Protein AF-A0AAW8KLR0-F1 (afdb_monomer_lite)

Secondary structure (DSSP, 8-state):
-PPP--TT-EEEEETTEEEEGGGGSPPSS-HHHHHHHHHHHHHHHHHS-HHHHHHHIIIIIS---HHHHHHHHT--HHHHHHHT-

pLDDT: mean 87.96, std 10.72, range [52.81, 97.62]

Sequence (85 aa):
AVQIESLQKTIFQSDGSGISLEDKLPQEKNQQEEVLDRLLLQQMLGMLEPKERELIYLRFFMEKTQTCVAKKMGMSQVQVSRLEK

Radius of gyration: 24.36 Å; chains: 1; bounding box: 44×44×60 Å

Foldseek 3Di:
DDDDDDQQCFPDDDDPDTDGNVNPPDDPDDPVVVVVVVVVVVVVLVPDDPLLVVLCCCCPVVVDDLCRSCVVSVHDSVVSVVSVD

Structure (mmCIF, N/CA/C/O backbone):
data_AF-A0AAW8KLR0-F1
#
_entry.id   AF-A0AAW8KLR0-F1
#
loop_
_atom_site.group_PDB
_atom_site.id
_atom_site.type_symbol
_atom_site.label_atom_id
_atom_site.label_alt_id
_atom_site.label_comp_id
_atom_site.label_asym_id
_atom_site.label_entity_id
_atom_site.label_seq_id
_atom_site.pdbx_PDB_ins_code
_atom_site.Cartn_x
_atom_site.Cartn_y
_atom_site.Cartn_z
_atom_site.occupancy
_atom_site.B_iso_or_equiv
_atom_site.auth_seq_id
_atom_site.auth_comp_id
_atom_site.auth_asym_id
_atom_site.auth_atom_id
_atom_site.pdbx_PDB_model_num
ATOM 1 N N . ALA A 1 1 ? 29.601 29.345 -23.282 1.00 52.81 1 ALA A N 1
ATOM 2 C CA . ALA A 1 1 ? 28.273 29.478 -23.915 1.00 52.81 1 ALA A CA 1
ATOM 3 C C . ALA A 1 1 ? 27.712 28.078 -24.118 1.00 52.81 1 ALA A C 1
ATOM 5 O O . ALA A 1 1 ? 28.476 27.214 -24.527 1.00 52.81 1 ALA A O 1
ATOM 6 N N . VAL A 1 2 ? 26.446 27.830 -23.780 1.00 56.81 2 VAL A N 1
ATOM 7 C CA . VAL A 1 2 ? 25.794 26.536 -24.048 1.00 56.81 2 VAL A CA 1
ATOM 8 C C . VAL A 1 2 ? 25.415 26.513 -25.530 1.00 56.81 2 VAL A C 1
ATOM 10 O O . VAL A 1 2 ? 24.733 27.425 -25.991 1.00 56.81 2 VAL A O 1
ATOM 13 N N . GLN A 1 3 ? 25.905 25.531 -26.286 1.00 72.62 3 GLN A N 1
ATOM 14 C CA . GLN A 1 3 ? 25.494 25.325 -27.676 1.00 72.62 3 GLN A CA 1
ATOM 15 C C . GLN A 1 3 ? 24.128 24.637 -27.695 1.00 72.62 3 GLN A C 1
ATOM 17 O O . GLN A 1 3 ? 23.949 23.592 -27.075 1.00 72.62 3 GLN A O 1
ATOM 22 N N . ILE A 1 4 ? 23.166 25.247 -28.386 1.00 79.44 4 ILE A N 1
ATOM 23 C CA . ILE A 1 4 ? 21.854 24.652 -28.644 1.00 79.44 4 ILE A CA 1
ATOM 24 C C . ILE A 1 4 ? 22.005 23.775 -29.886 1.00 79.44 4 ILE A C 1
ATOM 26 O O . ILE A 1 4 ? 22.318 24.282 -30.964 1.00 79.44 4 ILE A O 1
ATOM 30 N N . GLU A 1 5 ? 21.799 22.470 -29.736 1.00 80.94 5 GLU A N 1
ATOM 31 C CA . GLU A 1 5 ? 21.790 21.520 -30.850 1.00 80.94 5 GLU A CA 1
ATOM 32 C C . GLU A 1 5 ? 20.359 21.055 -31.157 1.00 80.94 5 GLU A C 1
ATOM 34 O O . GLU A 1 5 ? 19.521 20.949 -30.262 1.00 80.94 5 GLU A O 1
ATOM 39 N N . SER A 1 6 ? 20.070 20.788 -32.434 1.00 86.25 6 SER A N 1
ATOM 40 C CA . SER A 1 6 ? 18.789 20.207 -32.859 1.00 86.25 6 SER A CA 1
ATOM 41 C C . SER A 1 6 ? 18.729 18.727 -32.482 1.00 86.25 6 SER A C 1
ATOM 43 O O . SER A 1 6 ? 19.660 17.979 -32.765 1.00 86.25 6 SER A O 1
ATOM 45 N N . LEU A 1 7 ? 17.609 18.294 -31.903 1.00 83.94 7 LEU A N 1
ATOM 46 C CA . LEU A 1 7 ? 17.366 16.897 -31.530 1.00 83.94 7 LEU A CA 1
ATOM 47 C C . LEU A 1 7 ? 17.340 15.936 -32.737 1.00 83.94 7 LEU A C 1
ATOM 49 O O . LEU A 1 7 ? 17.747 14.783 -32.612 1.00 83.94 7 LEU A O 1
ATOM 53 N N . GLN A 1 8 ? 16.985 16.435 -33.925 1.00 86.44 8 GLN A N 1
ATOM 54 C CA . GLN A 1 8 ? 16.944 15.664 -35.176 1.00 86.44 8 GLN A CA 1
ATOM 55 C C . GLN A 1 8 ? 18.334 15.481 -35.809 1.00 86.44 8 GLN A C 1
ATOM 57 O O . GLN A 1 8 ? 18.469 14.887 -36.879 1.00 86.44 8 GLN A O 1
ATOM 62 N N . LYS A 1 9 ? 19.388 16.035 -35.197 1.00 85.88 9 LYS A N 1
ATOM 63 C CA . LYS A 1 9 ? 20.755 15.912 -35.703 1.00 85.88 9 LYS A CA 1
ATOM 64 C C . LYS A 1 9 ? 21.197 14.453 -35.626 1.00 85.88 9 LYS A C 1
ATOM 66 O O . LYS A 1 9 ? 21.311 13.886 -34.540 1.00 85.88 9 LYS A O 1
ATOM 71 N N . THR A 1 10 ? 21.502 13.873 -36.781 1.00 84.38 10 THR A N 1
ATOM 72 C CA . THR A 1 10 ? 22.091 12.537 -36.888 1.00 84.38 10 THR A CA 1
ATOM 73 C C . THR A 1 10 ? 23.505 12.538 -36.310 1.00 84.38 10 THR A C 1
ATOM 75 O O . THR A 1 10 ? 24.350 13.340 -36.704 1.00 84.38 10 THR A O 1
ATOM 78 N N . ILE A 1 11 ? 23.766 11.637 -35.368 1.00 84.75 11 ILE A N 1
ATOM 79 C CA . ILE A 1 11 ? 25.054 11.489 -34.668 1.00 84.75 11 ILE A CA 1
ATOM 80 C C . ILE A 1 11 ? 25.774 10.185 -35.004 1.00 84.75 11 ILE A C 1
ATOM 82 O O . ILE A 1 11 ? 26.942 10.021 -34.658 1.00 84.75 11 ILE A O 1
ATOM 86 N N . PHE A 1 12 ? 25.092 9.254 -35.665 1.00 78.31 12 PHE A N 1
ATOM 87 C CA . PHE A 1 12 ? 25.671 8.007 -36.144 1.00 78.31 12 PHE A CA 1
ATOM 88 C C . PHE A 1 12 ? 24.939 7.561 -37.409 1.00 78.31 12 PHE A C 1
ATOM 90 O O . PHE A 1 12 ? 23.716 7.668 -37.477 1.00 78.31 12 PHE A O 1
ATOM 97 N N . GLN A 1 13 ? 25.670 7.070 -38.407 1.00 76.75 13 GLN A N 1
ATOM 98 C CA . GLN A 1 13 ? 25.104 6.652 -39.687 1.00 76.75 13 GLN A CA 1
ATOM 99 C C . GLN A 1 13 ? 25.770 5.338 -40.114 1.00 76.75 13 GLN A C 1
ATOM 101 O O . GLN A 1 13 ? 26.968 5.307 -40.380 1.00 76.75 13 GLN A O 1
ATOM 106 N N . SER A 1 14 ? 24.997 4.253 -40.137 1.00 72.88 14 SER A N 1
ATOM 107 C CA . SER A 1 14 ? 25.374 2.971 -40.745 1.00 72.88 14 SER A CA 1
ATOM 108 C C . SER A 1 14 ? 24.346 2.596 -41.811 1.00 72.88 14 SER A C 1
ATOM 110 O O . SER A 1 14 ? 23.197 3.026 -41.708 1.00 72.88 14 SER A O 1
ATOM 112 N N . ASP A 1 15 ? 24.763 1.814 -42.810 1.00 61.47 15 ASP A N 1
ATOM 113 C CA . ASP A 1 15 ? 24.061 1.452 -44.058 1.00 61.47 15 ASP A CA 1
ATOM 114 C C . ASP A 1 15 ? 22.587 1.002 -43.898 1.00 61.47 15 ASP A C 1
ATOM 116 O O . ASP A 1 15 ? 22.255 -0.175 -44.026 1.00 61.47 15 ASP A O 1
ATOM 120 N N . GLY A 1 16 ? 21.681 1.951 -43.636 1.00 62.56 16 GLY A N 1
ATOM 121 C CA . GLY A 1 16 ? 20.228 1.747 -43.616 1.00 62.56 16 GLY A CA 1
ATOM 122 C C . GLY A 1 16 ? 19.438 2.588 -42.606 1.00 62.56 16 GLY A C 1
ATOM 123 O O . GLY A 1 16 ? 18.259 2.837 -42.840 1.00 62.56 16 GLY A O 1
ATOM 124 N N . SER A 1 17 ? 20.050 3.080 -41.522 1.00 68.88 17 SER A N 1
ATOM 125 C CA . SER A 1 17 ? 19.359 3.930 -40.534 1.00 68.88 17 SER A CA 1
ATOM 126 C C . SER A 1 17 ? 20.329 4.844 -39.783 1.00 68.88 17 SER A C 1
ATOM 128 O O . SER A 1 17 ? 21.288 4.371 -39.171 1.00 68.88 17 SER A O 1
ATOM 130 N N . GLY A 1 18 ? 20.080 6.156 -39.821 1.00 78.69 18 GLY A N 1
ATOM 131 C CA . GLY A 1 18 ? 20.798 7.135 -39.002 1.00 78.69 18 GLY A CA 1
ATOM 132 C C . GLY A 1 18 ? 20.193 7.227 -37.601 1.00 78.69 18 GLY A C 1
ATOM 133 O O . GLY A 1 18 ? 18.975 7.232 -37.473 1.00 78.69 18 GLY A O 1
ATOM 134 N N . ILE A 1 19 ? 21.037 7.303 -36.572 1.00 80.69 19 ILE A N 1
ATOM 135 C CA . ILE A 1 19 ? 20.624 7.541 -35.181 1.00 80.69 19 ILE A CA 1
ATOM 136 C C . ILE A 1 19 ? 20.711 9.046 -34.922 1.00 80.69 19 ILE A C 1
ATOM 138 O O . ILE A 1 19 ? 21.779 9.644 -35.111 1.00 80.69 19 ILE A O 1
ATOM 142 N N . SER A 1 20 ? 19.612 9.654 -34.490 1.00 85.81 20 SER A N 1
ATOM 143 C CA . SER A 1 20 ? 19.507 11.072 -34.135 1.00 85.81 20 SER A CA 1
ATOM 144 C C . SER A 1 20 ? 19.790 11.310 -32.649 1.00 85.81 20 SER A C 1
ATOM 146 O O . SER A 1 20 ? 19.798 10.382 -31.841 1.00 85.81 20 SER A O 1
ATOM 148 N N . LEU A 1 21 ? 20.055 12.562 -32.259 1.00 82.25 21 LEU A N 1
ATOM 149 C CA . LEU A 1 21 ? 20.247 12.928 -30.847 1.00 82.25 21 LEU A CA 1
ATOM 150 C C . LEU A 1 21 ? 19.024 12.582 -29.985 1.00 82.25 21 LEU A C 1
ATOM 152 O O . LEU A 1 21 ? 19.194 12.165 -28.841 1.00 82.25 21 LEU A O 1
ATOM 156 N N . GLU A 1 22 ? 17.814 12.716 -30.534 1.00 82.69 22 GLU A N 1
ATOM 157 C CA . GLU A 1 22 ? 16.563 12.327 -29.872 1.00 82.69 22 GLU A CA 1
ATOM 158 C C . GLU A 1 22 ? 16.499 10.846 -29.491 1.00 82.69 22 GLU A C 1
ATOM 160 O O . GLU A 1 22 ? 15.992 10.530 -28.418 1.00 82.69 22 GLU A O 1
ATOM 165 N N . ASP A 1 23 ? 17.097 9.951 -30.281 1.00 80.12 23 ASP A N 1
ATOM 166 C CA . ASP A 1 23 ? 17.103 8.507 -30.001 1.00 80.12 23 ASP A CA 1
ATOM 167 C C . ASP A 1 23 ? 17.966 8.142 -28.782 1.00 80.12 23 ASP A C 1
ATOM 169 O O . ASP A 1 23 ? 17.851 7.051 -28.224 1.00 80.12 23 ASP A O 1
ATOM 173 N N . LYS A 1 24 ? 18.862 9.046 -28.366 1.00 75.56 24 LYS A N 1
ATOM 174 C CA . LYS A 1 24 ? 19.704 8.886 -27.173 1.00 75.56 24 LYS A CA 1
ATOM 175 C C . LYS A 1 24 ? 19.134 9.554 -25.932 1.00 75.56 24 LYS A C 1
ATOM 177 O O . LYS A 1 24 ? 19.748 9.436 -24.870 1.00 75.56 24 LYS A O 1
ATOM 182 N N . LEU A 1 25 ? 18.013 10.268 -26.046 1.00 77.25 25 LEU A N 1
ATOM 183 C CA . LEU A 1 25 ? 17.373 10.851 -24.878 1.00 77.25 25 LEU A CA 1
ATOM 184 C C . LEU A 1 25 ? 16.877 9.711 -23.979 1.00 77.25 25 LEU A C 1
ATOM 186 O O . LEU A 1 25 ? 16.057 8.901 -24.418 1.00 77.25 25 LEU A O 1
ATOM 190 N N . PRO A 1 26 ? 17.358 9.615 -22.728 1.00 68.88 26 PRO A N 1
ATOM 191 C CA . PRO A 1 26 ? 16.804 8.654 -21.794 1.00 68.88 26 PRO A CA 1
ATOM 192 C C . PRO A 1 26 ? 15.326 8.991 -21.583 1.00 68.88 26 PRO A C 1
ATOM 194 O O . PRO A 1 26 ? 14.981 10.125 -21.249 1.00 68.88 26 PRO A O 1
ATOM 197 N N . GLN A 1 27 ? 14.442 8.013 -21.783 1.00 69.81 27 GLN A N 1
ATOM 198 C CA . GLN A 1 27 ? 13.064 8.158 -21.332 1.00 69.81 27 GLN A CA 1
ATOM 199 C C . GLN A 1 27 ? 13.077 8.248 -19.803 1.00 69.81 27 GLN A C 1
ATOM 201 O O . GLN A 1 27 ? 13.567 7.343 -19.133 1.00 69.81 27 GLN A O 1
ATOM 206 N N . GLU A 1 28 ? 12.533 9.332 -19.247 1.00 68.75 28 GLU A N 1
ATOM 207 C CA . GLU A 1 28 ? 12.475 9.533 -17.790 1.00 68.75 28 GLU A CA 1
ATOM 208 C C . GLU A 1 28 ? 11.622 8.474 -17.074 1.00 68.75 28 GLU A C 1
ATOM 210 O O . GLU A 1 28 ? 11.790 8.245 -15.878 1.00 68.75 28 GLU A O 1
ATOM 215 N N . LYS A 1 29 ? 10.709 7.820 -17.803 1.00 66.75 29 LYS A N 1
ATOM 216 C CA . LYS A 1 29 ? 9.879 6.722 -17.310 1.00 66.75 29 LYS A CA 1
ATOM 217 C C . LYS A 1 29 ? 9.913 5.562 -18.286 1.00 66.75 29 LYS A C 1
ATOM 219 O O . LYS A 1 29 ? 9.573 5.722 -19.458 1.00 66.75 29 LYS A O 1
ATOM 224 N N . ASN A 1 30 ? 10.283 4.392 -17.785 1.00 82.00 30 ASN A N 1
ATOM 225 C CA . ASN A 1 30 ? 10.268 3.162 -18.552 1.00 82.00 30 ASN A CA 1
ATOM 226 C C . ASN A 1 30 ? 8.821 2.662 -18.695 1.00 82.00 30 ASN A C 1
ATOM 228 O O . ASN A 1 30 ? 8.300 1.950 -17.842 1.00 82.00 30 ASN A O 1
ATOM 232 N N . GLN A 1 31 ? 8.153 3.055 -19.781 1.00 83.62 31 GLN A N 1
ATOM 233 C CA . GLN A 1 31 ? 6.754 2.687 -20.037 1.00 83.62 31 GLN A CA 1
ATOM 234 C C . GLN A 1 31 ? 6.539 1.166 -20.078 1.00 83.62 31 GLN A C 1
ATOM 236 O O . GLN A 1 31 ? 5.463 0.682 -19.733 1.00 83.62 31 GLN A O 1
ATOM 241 N N . GLN A 1 32 ? 7.555 0.401 -20.491 1.00 84.88 32 GLN A N 1
ATOM 242 C CA . GLN A 1 32 ? 7.484 -1.061 -20.504 1.00 84.88 32 GLN A CA 1
ATOM 243 C C . GLN A 1 32 ? 7.442 -1.628 -19.083 1.00 84.88 32 GLN A C 1
ATOM 245 O O . GLN A 1 32 ? 6.683 -2.557 -18.821 1.00 84.88 32 GLN A O 1
ATOM 250 N N . GLU A 1 33 ? 8.210 -1.044 -18.166 1.00 89.12 33 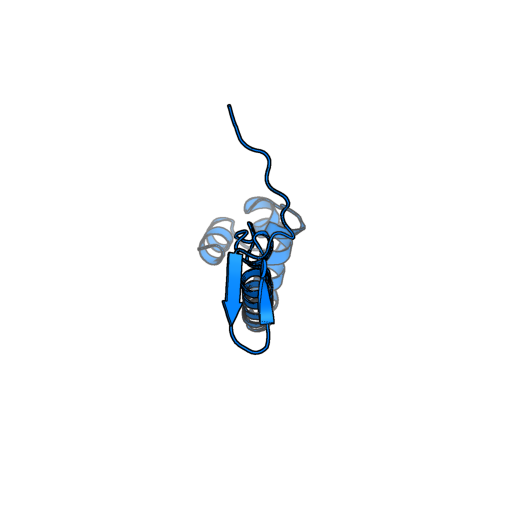GLU A N 1
ATOM 251 C CA . GLU A 1 33 ? 8.233 -1.426 -16.752 1.00 89.12 33 GLU A CA 1
ATOM 252 C C . GLU A 1 33 ? 6.884 -1.146 -16.081 1.00 89.12 33 GLU A C 1
ATOM 254 O O . GLU A 1 33 ? 6.324 -2.045 -15.465 1.00 89.12 33 GLU A O 1
ATOM 259 N N . GLU A 1 34 ? 6.270 0.018 -16.327 1.00 90.88 34 GLU A N 1
ATOM 260 C CA . GLU A 1 34 ? 4.931 0.329 -15.795 1.00 90.88 34 GLU A CA 1
ATOM 261 C C . GLU A 1 34 ? 3.856 -0.673 -16.266 1.00 90.88 34 GLU A C 1
ATOM 263 O O . GLU A 1 34 ? 2.961 -1.062 -15.508 1.00 90.88 34 GLU A O 1
ATOM 268 N N . VAL A 1 35 ? 3.927 -1.111 -17.529 1.00 93.56 35 VAL A N 1
ATOM 269 C CA . VAL A 1 35 ? 3.000 -2.115 -18.075 1.00 93.56 35 VAL A CA 1
ATOM 270 C C . VAL A 1 35 ? 3.224 -3.480 -17.423 1.00 93.56 35 VAL A C 1
ATOM 272 O O . VAL A 1 35 ? 2.249 -4.155 -17.078 1.00 93.56 35 VAL A O 1
ATOM 275 N N . LEU A 1 36 ? 4.485 -3.880 -17.241 1.00 94.06 36 LEU A N 1
ATOM 276 C CA . LEU A 1 36 ? 4.842 -5.132 -16.574 1.00 94.06 36 LEU A CA 1
ATOM 277 C C . LEU A 1 36 ? 4.389 -5.133 -15.109 1.00 94.06 36 LEU A C 1
ATOM 279 O O . LEU A 1 36 ? 3.743 -6.092 -14.681 1.00 94.06 36 LEU A O 1
ATOM 283 N N . ASP A 1 37 ? 4.629 -4.044 -14.380 1.00 94.81 37 ASP A N 1
ATOM 284 C CA . ASP A 1 37 ? 4.194 -3.868 -12.992 1.00 94.81 37 ASP A CA 1
ATOM 285 C C . ASP A 1 37 ? 2.678 -3.994 -12.863 1.00 94.81 37 ASP A C 1
ATOM 287 O O . ASP A 1 37 ? 2.166 -4.710 -11.998 1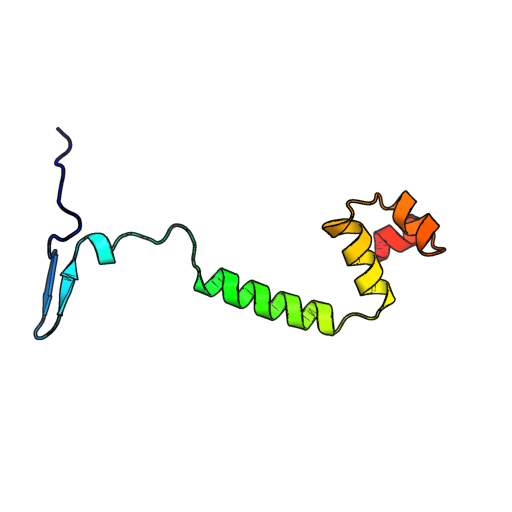.00 94.81 37 ASP A O 1
ATOM 291 N N . ARG A 1 38 ? 1.931 -3.346 -13.764 1.00 95.31 38 ARG A N 1
ATOM 292 C CA . ARG A 1 38 ? 0.468 -3.414 -13.762 1.00 95.31 38 ARG A CA 1
ATOM 293 C C . ARG A 1 38 ? -0.042 -4.830 -14.029 1.00 95.31 38 ARG A C 1
ATOM 295 O O . ARG A 1 38 ? -1.001 -5.254 -13.379 1.00 95.31 38 ARG A O 1
ATOM 302 N N . LEU A 1 39 ? 0.575 -5.553 -14.965 1.00 96.12 39 LEU A N 1
ATOM 303 C CA . LEU A 1 39 ? 0.209 -6.936 -15.273 1.00 96.12 39 LEU A CA 1
ATOM 304 C C . LEU A 1 39 ? 0.449 -7.846 -14.064 1.00 96.12 39 LEU A C 1
ATOM 306 O O . LEU A 1 39 ? -0.444 -8.605 -13.679 1.00 96.12 39 LEU A O 1
ATOM 310 N N . LEU A 1 40 ? 1.625 -7.733 -13.443 1.00 95.88 40 LEU A N 1
ATOM 311 C CA . LEU A 1 40 ? 1.985 -8.516 -12.266 1.00 95.88 40 LEU A CA 1
ATOM 312 C C . LEU A 1 40 ? 1.042 -8.214 -11.096 1.00 95.88 40 LEU A C 1
ATOM 314 O O . LEU A 1 40 ? 0.496 -9.136 -10.489 1.00 95.88 40 LEU A O 1
ATOM 318 N N . LEU A 1 41 ? 0.767 -6.934 -10.831 1.00 94.94 41 LEU A N 1
ATOM 319 C CA . LEU A 1 41 ? -0.151 -6.518 -9.775 1.00 94.94 41 LEU A CA 1
ATOM 320 C C . LEU A 1 41 ? -1.561 -7.081 -9.999 1.00 94.94 41 LEU A C 1
ATOM 322 O O . LEU A 1 41 ? -2.181 -7.573 -9.058 1.00 94.94 41 LEU A O 1
ATOM 326 N N . GLN A 1 42 ? -2.071 -7.064 -11.237 1.00 94.44 42 GLN A N 1
ATOM 327 C CA . GLN A 1 42 ? -3.371 -7.667 -11.549 1.00 94.44 42 GLN A CA 1
ATOM 328 C C . GLN A 1 42 ? -3.395 -9.176 -11.294 1.00 94.44 42 GLN A C 1
ATOM 330 O O . GLN A 1 42 ? -4.386 -9.675 -10.759 1.00 94.44 42 GLN A O 1
ATOM 335 N N . GLN A 1 43 ? -2.329 -9.900 -11.646 1.00 95.75 43 GLN A N 1
ATOM 336 C CA . GLN A 1 43 ? -2.232 -11.334 -11.368 1.00 95.75 43 GLN A CA 1
ATOM 337 C C . GLN A 1 43 ? -2.228 -11.608 -9.862 1.00 95.75 43 GLN A C 1
ATOM 339 O O . GLN A 1 43 ? -3.027 -12.416 -9.390 1.00 95.75 43 GLN A O 1
ATOM 344 N N . MET A 1 44 ? -1.406 -10.884 -9.097 1.00 94.50 44 MET A N 1
ATOM 345 C CA . MET A 1 44 ? -1.325 -11.035 -7.641 1.00 94.50 44 MET A CA 1
ATOM 346 C C . MET A 1 44 ? -2.663 -10.723 -6.964 1.00 94.50 44 MET A C 1
ATOM 348 O O . MET A 1 44 ? -3.148 -11.517 -6.162 1.00 94.50 44 MET A O 1
ATOM 352 N N . LEU A 1 45 ? -3.320 -9.619 -7.339 1.00 93.75 45 LEU A N 1
ATOM 353 C CA . LEU A 1 45 ? -4.648 -9.270 -6.822 1.00 93.75 45 LEU A CA 1
ATOM 354 C C . LEU A 1 45 ? -5.716 -10.309 -7.195 1.00 93.75 45 LEU A C 1
ATOM 356 O O . LEU A 1 45 ? -6.668 -10.511 -6.440 1.00 93.75 45 LEU A O 1
ATOM 360 N N . GLY A 1 46 ? -5.567 -10.963 -8.349 1.00 94.00 46 GLY A N 1
ATOM 361 C CA . GLY A 1 46 ? -6.444 -12.037 -8.806 1.00 94.00 46 GLY A CA 1
ATOM 362 C C . GLY A 1 46 ? -6.342 -13.311 -7.965 1.00 94.00 46 GLY A C 1
ATOM 363 O O . GLY A 1 46 ? -7.353 -13.995 -7.808 1.00 94.00 46 GLY A O 1
ATOM 364 N N . MET A 1 47 ? -5.165 -13.589 -7.397 1.00 95.06 47 MET A N 1
ATOM 365 C CA . MET A 1 47 ? -4.900 -14.755 -6.543 1.00 95.06 47 MET A CA 1
ATOM 366 C C . MET A 1 47 ? -5.358 -14.576 -5.091 1.00 95.06 47 MET A C 1
ATOM 368 O O . MET A 1 47 ? -5.473 -15.564 -4.374 1.00 95.06 47 MET A O 1
ATOM 372 N N . LEU A 1 48 ? -5.613 -13.340 -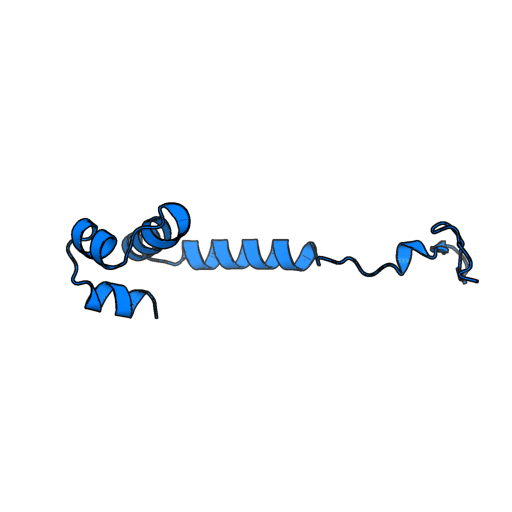4.657 1.00 95.12 48 LEU A N 1
ATOM 373 C CA . LEU A 1 48 ? -6.078 -13.052 -3.301 1.00 95.12 48 LEU A CA 1
ATOM 374 C C . LEU A 1 48 ? -7.518 -13.505 -3.081 1.00 95.12 48 LEU A C 1
ATOM 376 O O . LEU A 1 48 ? -8.385 -13.316 -3.947 1.00 95.12 48 LEU A O 1
ATOM 380 N N . GLU A 1 49 ? -7.785 -13.980 -1.868 1.00 95.25 49 GLU A N 1
ATOM 381 C CA . GLU A 1 49 ? -9.131 -14.316 -1.425 1.00 95.25 49 GLU A CA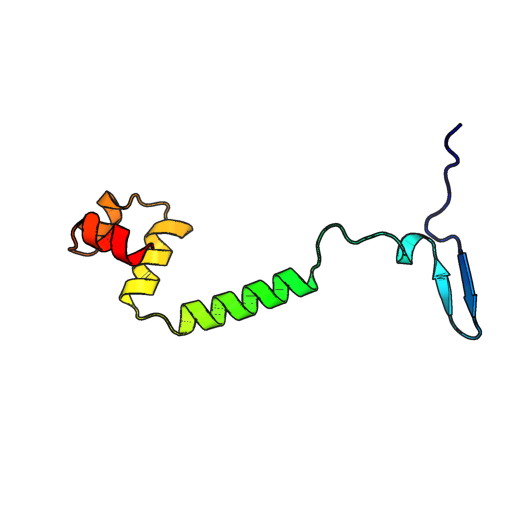 1
ATOM 382 C C . GLU A 1 49 ? -10.025 -13.059 -1.383 1.00 95.25 49 GLU A C 1
ATOM 384 O O . GLU A 1 49 ? -9.537 -11.939 -1.171 1.00 95.25 49 GLU A O 1
ATOM 389 N N . PRO A 1 50 ? -11.359 -13.195 -1.523 1.00 94.06 50 PRO A N 1
ATOM 390 C CA . PRO A 1 50 ? -12.269 -12.048 -1.565 1.00 94.06 50 PRO A CA 1
ATOM 391 C C . PRO A 1 50 ? -12.112 -11.077 -0.385 1.00 94.06 50 PRO A C 1
ATOM 393 O O . PRO A 1 50 ? -12.176 -9.862 -0.574 1.00 94.06 50 PRO A O 1
ATOM 396 N N . LYS A 1 51 ? -11.846 -11.595 0.822 1.00 92.25 51 LYS A N 1
ATOM 397 C CA . LYS A 1 51 ? -11.641 -10.776 2.030 1.00 92.25 51 LYS A CA 1
ATOM 398 C C . LYS A 1 51 ? -10.350 -9.958 1.995 1.00 92.25 51 LYS A C 1
ATOM 400 O O . LYS A 1 51 ? -10.338 -8.824 2.465 1.00 92.25 51 LYS A O 1
ATOM 405 N N . GLU A 1 52 ? -9.272 -10.512 1.454 1.00 94.12 52 GLU A N 1
ATOM 406 C CA . GLU A 1 52 ? -7.989 -9.811 1.322 1.00 94.12 52 GLU A CA 1
ATOM 407 C C . GLU A 1 52 ? -8.091 -8.717 0.257 1.00 94.12 52 GLU A C 1
ATOM 409 O O . GLU A 1 52 ? -7.613 -7.598 0.441 1.00 94.12 52 GLU A O 1
ATOM 414 N N . ARG A 1 53 ? -8.817 -8.996 -0.830 1.00 95.00 53 ARG A N 1
ATOM 415 C CA . ARG A 1 53 ? -9.111 -8.004 -1.867 1.00 95.00 53 ARG A CA 1
ATOM 416 C C . ARG A 1 53 ? -9.968 -6.855 -1.338 1.00 95.00 53 ARG A C 1
ATOM 418 O O . ARG A 1 53 ? -9.699 -5.697 -1.654 1.00 95.00 53 ARG A O 1
ATOM 425 N N . GLU A 1 54 ? -10.964 -7.158 -0.505 1.00 95.19 54 GLU A N 1
ATOM 426 C CA . GLU A 1 54 ? -11.766 -6.145 0.186 1.00 95.19 54 GLU A CA 1
ATOM 427 C C . GLU A 1 54 ? -10.908 -5.292 1.134 1.00 95.19 54 GLU A C 1
ATOM 429 O O . GLU A 1 54 ? -11.040 -4.066 1.135 1.00 95.19 54 GLU A O 1
ATOM 434 N N . LEU A 1 55 ? -9.980 -5.908 1.880 1.00 95.88 55 LEU A N 1
ATOM 435 C CA . LEU A 1 55 ? -9.020 -5.193 2.727 1.00 95.88 55 LEU A CA 1
ATOM 436 C C . LEU A 1 55 ? -8.201 -4.183 1.909 1.00 95.88 55 LEU A C 1
ATOM 438 O O . LEU A 1 55 ? -8.172 -2.999 2.254 1.00 95.88 55 LEU A O 1
ATOM 442 N N . ILE A 1 56 ? -7.581 -4.630 0.812 1.00 95.88 56 ILE A N 1
ATOM 443 C CA . ILE A 1 56 ? -6.774 -3.775 -0.072 1.00 95.88 56 ILE A CA 1
ATOM 444 C C . ILE A 1 56 ? -7.625 -2.641 -0.645 1.00 95.88 56 ILE A C 1
ATOM 446 O O . ILE A 1 56 ? -7.211 -1.482 -0.610 1.00 95.88 56 ILE A O 1
ATOM 450 N N . TYR A 1 57 ? -8.837 -2.939 -1.117 1.00 95.62 57 TYR A N 1
ATOM 451 C CA . TYR A 1 57 ? -9.739 -1.919 -1.645 1.00 95.62 57 TYR A CA 1
ATOM 452 C C . TYR A 1 57 ? -10.050 -0.836 -0.603 1.00 95.62 57 TYR A C 1
ATOM 454 O O . TYR A 1 57 ? -9.903 0.361 -0.861 1.00 95.62 57 TYR A O 1
ATOM 462 N N . LEU A 1 58 ? -10.423 -1.242 0.612 1.00 96.62 58 LEU A N 1
ATOM 463 C CA . LEU A 1 58 ? -10.742 -0.301 1.680 1.00 96.62 58 LEU A CA 1
ATOM 464 C C . LEU A 1 58 ? -9.530 0.538 2.109 1.00 96.62 58 LEU A C 1
ATOM 466 O O . LEU A 1 58 ? -9.702 1.708 2.457 1.00 96.62 58 LEU A O 1
ATOM 470 N N . ARG A 1 59 ? -8.324 -0.039 2.097 1.00 96.56 59 ARG A N 1
ATOM 471 C CA . ARG A 1 59 ? -7.101 0.646 2.532 1.00 96.56 59 ARG A CA 1
ATOM 472 C C . ARG A 1 59 ? -6.539 1.598 1.490 1.00 96.56 59 ARG A C 1
ATOM 474 O O . ARG A 1 59 ? -6.214 2.723 1.850 1.00 96.56 59 ARG A O 1
ATOM 481 N N . PHE A 1 60 ? -6.451 1.170 0.236 1.00 94.62 60 PHE A N 1
ATOM 482 C CA . PHE A 1 60 ? -5.738 1.919 -0.800 1.00 94.62 60 PHE A CA 1
ATOM 483 C C . PHE A 1 60 ? -6.656 2.745 -1.701 1.00 94.62 60 PHE A C 1
ATOM 485 O O . PHE A 1 60 ? -6.248 3.812 -2.139 1.00 94.62 60 PHE A O 1
ATOM 492 N N . PHE A 1 61 ? -7.897 2.309 -1.947 1.00 94.69 61 PHE A N 1
ATOM 493 C CA . PHE A 1 61 ? -8.835 3.062 -2.795 1.00 94.69 61 PHE A CA 1
ATOM 494 C C . PHE A 1 61 ? -9.790 3.944 -1.990 1.00 94.69 61 PHE A C 1
ATOM 496 O O . PHE A 1 61 ? -10.183 5.009 -2.452 1.00 94.69 61 PHE A O 1
ATOM 503 N N . MET A 1 62 ? -10.175 3.509 -0.788 1.00 96.88 62 MET A N 1
ATOM 504 C CA . MET A 1 62 ? -11.089 4.258 0.089 1.00 96.88 62 MET A CA 1
ATOM 505 C C . MET A 1 62 ? -10.380 4.964 1.253 1.00 96.88 62 MET A C 1
ATOM 507 O O . MET A 1 62 ? -11.061 5.558 2.097 1.00 96.88 62 MET A O 1
ATOM 511 N N . GLU A 1 63 ? -9.050 4.837 1.335 1.00 97.12 63 GLU A N 1
ATOM 512 C CA . GLU A 1 63 ? -8.176 5.458 2.342 1.00 97.12 63 GLU A CA 1
ATOM 513 C C . GLU A 1 63 ? -8.651 5.263 3.795 1.00 97.12 63 GLU A C 1
ATOM 515 O O . GLU A 1 63 ? -8.474 6.111 4.674 1.00 97.12 63 GLU A O 1
ATOM 520 N N . LYS A 1 64 ? -9.303 4.132 4.094 1.00 97.62 64 LYS A N 1
ATOM 521 C CA . LYS A 1 64 ? -9.806 3.864 5.445 1.00 97.62 64 LYS A CA 1
ATOM 522 C C . LYS A 1 64 ? -8.655 3.533 6.382 1.00 97.62 64 LYS A C 1
ATOM 524 O O . LYS A 1 64 ? -7.731 2.811 6.025 1.00 97.62 64 LYS A O 1
ATOM 529 N N . THR A 1 65 ? -8.723 4.003 7.626 1.00 97.62 65 THR A N 1
ATOM 530 C CA . THR A 1 65 ? -7.757 3.613 8.665 1.00 97.62 65 THR A CA 1
ATOM 531 C C . THR A 1 65 ? -7.935 2.143 9.047 1.00 97.62 65 THR A C 1
ATOM 533 O O . THR A 1 65 ? -9.041 1.607 8.947 1.00 97.62 65 THR A O 1
ATOM 536 N N . GLN A 1 66 ? -6.883 1.497 9.562 1.00 96.19 66 GLN A N 1
ATOM 537 C CA . GLN A 1 66 ? -6.948 0.099 10.018 1.00 96.19 66 GLN A CA 1
ATOM 538 C C . GLN A 1 66 ? -8.101 -0.138 11.003 1.00 96.19 66 GLN A C 1
ATOM 540 O O . GLN A 1 66 ? -8.810 -1.134 10.907 1.00 96.19 66 GLN A O 1
ATOM 545 N N . THR A 1 67 ? -8.350 0.812 11.908 1.00 97.25 67 THR A N 1
ATOM 546 C CA . THR A 1 67 ? -9.461 0.744 12.867 1.00 97.25 67 THR A CA 1
ATOM 547 C C . THR A 1 67 ? -10.831 0.808 12.189 1.00 97.25 67 THR A C 1
ATOM 549 O O . THR A 1 67 ? -11.761 0.129 12.620 1.00 97.25 67 THR A O 1
ATOM 552 N N . CYS A 1 68 ? -10.985 1.606 11.127 1.00 97.38 68 CYS A N 1
ATOM 553 C CA . CYS A 1 68 ? -12.226 1.657 10.353 1.00 97.38 68 CYS A CA 1
ATOM 554 C C . CYS A 1 68 ? -12.456 0.347 9.588 1.00 97.38 68 CYS A C 1
ATOM 556 O O . CYS A 1 68 ? -13.561 -0.195 9.623 1.00 97.38 68 CYS A O 1
ATOM 558 N N . VAL A 1 69 ? -11.405 -0.193 8.967 1.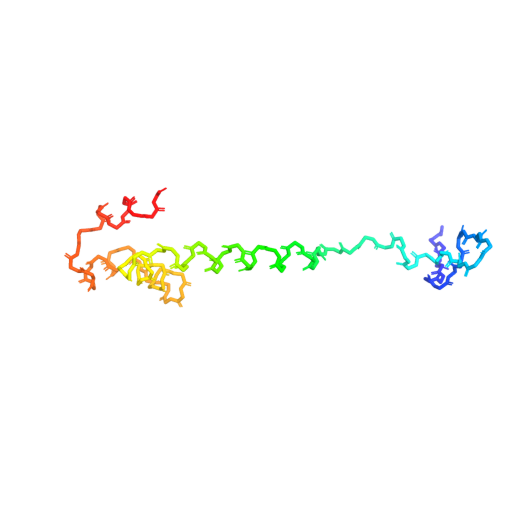00 97.50 69 VAL A N 1
ATOM 559 C CA . VAL A 1 69 ? -11.467 -1.468 8.244 1.00 97.50 69 VAL A CA 1
ATOM 560 C C . VAL A 1 69 ? -11.772 -2.628 9.189 1.00 97.50 69 VAL A C 1
ATOM 562 O O . VAL A 1 69 ? -12.669 -3.412 8.908 1.00 97.50 69 VAL A O 1
ATOM 565 N N . ALA A 1 70 ? -11.125 -2.678 10.355 1.00 96.94 70 ALA A N 1
ATOM 566 C CA . ALA A 1 70 ? -11.379 -3.671 11.396 1.00 96.94 70 ALA A CA 1
ATOM 567 C C . ALA A 1 70 ? -12.862 -3.711 11.800 1.00 96.94 70 ALA A C 1
ATOM 569 O O . ALA A 1 70 ? -13.486 -4.771 11.777 1.00 96.94 70 ALA A O 1
ATOM 570 N N . LYS A 1 71 ? -13.460 -2.540 12.066 1.00 97.06 71 LYS A N 1
ATOM 571 C CA . LYS A 1 71 ? -14.894 -2.429 12.374 1.00 97.06 71 LYS A CA 1
ATOM 572 C C . LYS A 1 71 ? -15.774 -2.930 11.228 1.00 97.06 71 LYS A C 1
ATOM 574 O O . LYS A 1 71 ? -16.743 -3.634 11.485 1.00 97.06 71 LYS A O 1
ATOM 579 N N . LYS A 1 72 ? -15.444 -2.578 9.981 1.00 96.00 72 LYS 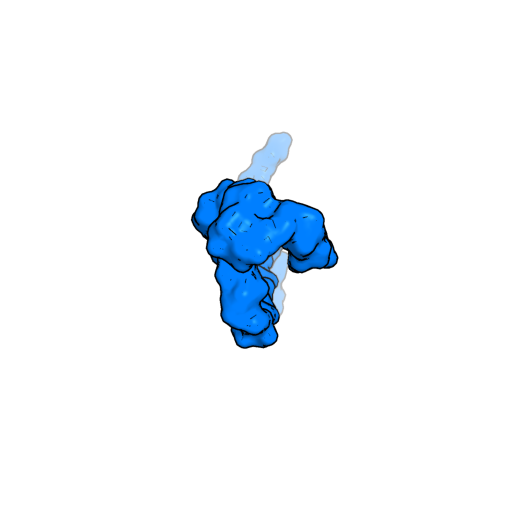A N 1
ATOM 580 C CA . LYS A 1 72 ? -16.232 -2.960 8.800 1.00 96.00 72 LYS A CA 1
ATOM 581 C C . LYS A 1 72 ? -16.150 -4.460 8.492 1.00 96.00 72 LYS A C 1
ATOM 583 O O . LYS A 1 72 ? -17.155 -5.051 8.124 1.00 96.00 72 LYS A O 1
ATOM 588 N N . MET A 1 73 ? -14.981 -5.061 8.693 1.00 94.56 73 MET A N 1
ATOM 589 C CA . MET A 1 73 ? -14.705 -6.474 8.410 1.00 94.56 73 MET A CA 1
ATOM 590 C C . MET A 1 73 ? -15.040 -7.410 9.586 1.00 94.56 73 MET A C 1
ATOM 592 O O . MET A 1 73 ? -14.867 -8.621 9.468 1.00 94.56 73 MET A O 1
ATOM 596 N N . GLY A 1 74 ? -15.480 -6.875 10.735 1.00 95.69 74 GLY A N 1
ATOM 597 C CA . GLY A 1 74 ? -15.743 -7.668 11.942 1.00 95.69 74 GLY A CA 1
ATOM 598 C C . GLY A 1 74 ? -14.476 -8.278 12.554 1.00 95.69 74 GLY A C 1
ATOM 599 O O . GLY A 1 74 ? -14.508 -9.385 13.083 1.00 95.69 74 GLY A O 1
ATOM 600 N N . MET A 1 75 ? -13.348 -7.573 12.447 1.00 94.75 75 MET A N 1
ATOM 601 C CA . MET A 1 75 ? -12.024 -8.012 12.894 1.00 94.75 75 MET A CA 1
ATOM 602 C C . MET A 1 75 ? -11.454 -7.047 13.937 1.00 94.75 75 MET A C 1
ATOM 604 O O . MET A 1 75 ? -11.917 -5.919 14.096 1.00 94.75 75 MET A O 1
ATOM 608 N N . SER A 1 76 ? -10.404 -7.464 14.641 1.00 97.25 76 SER A N 1
ATOM 609 C CA . SER A 1 76 ? -9.600 -6.549 15.458 1.00 97.25 76 SER A CA 1
ATOM 610 C C . SER A 1 76 ? -8.607 -5.757 14.599 1.00 97.25 76 SER A C 1
ATOM 612 O O . SER A 1 76 ? -8.132 -6.234 13.566 1.00 97.25 76 SER A O 1
ATOM 614 N N . GLN A 1 77 ? -8.226 -4.558 15.054 1.00 95.88 77 GLN A N 1
ATOM 615 C CA . GLN A 1 77 ? -7.182 -3.761 14.395 1.00 95.88 77 GLN A CA 1
ATOM 616 C C . GLN A 1 77 ? -5.840 -4.513 14.338 1.00 95.88 77 GLN A C 1
ATOM 618 O O . GLN A 1 77 ? -5.130 -4.411 13.341 1.00 95.88 77 GLN A O 1
ATOM 623 N N . VAL A 1 78 ? -5.528 -5.339 15.344 1.00 97.00 78 VAL A N 1
ATOM 624 C CA . VAL A 1 78 ? -4.317 -6.176 15.356 1.00 97.00 78 VAL A CA 1
ATOM 625 C C . VAL A 1 78 ? -4.353 -7.228 14.245 1.00 97.00 78 VAL A C 1
ATOM 627 O O . VAL A 1 78 ? -3.335 -7.454 13.597 1.00 97.00 78 VAL A O 1
ATOM 630 N N . GLN A 1 79 ? -5.507 -7.855 13.986 1.00 95.50 79 GLN A N 1
ATOM 631 C CA . GLN A 1 79 ? -5.649 -8.792 12.865 1.00 95.50 79 GLN A CA 1
ATOM 632 C C . GLN A 1 79 ? -5.468 -8.087 11.518 1.00 95.50 79 GLN A C 1
ATOM 634 O O . GLN A 1 79 ? -4.750 -8.603 10.670 1.00 95.50 79 GLN A O 1
ATOM 639 N N . VAL A 1 80 ? -6.046 -6.894 11.344 1.00 95.88 80 VAL A N 1
ATOM 640 C CA . VAL A 1 80 ? -5.834 -6.081 10.133 1.00 95.88 80 VAL A CA 1
ATOM 641 C C . VAL A 1 80 ? -4.354 -5.736 9.956 1.00 95.88 80 VAL A C 1
ATOM 643 O O . VAL A 1 80 ? -3.802 -5.941 8.884 1.00 95.88 80 VAL A O 1
ATOM 646 N N . SER A 1 81 ? -3.670 -5.312 11.023 1.00 95.44 81 SER A N 1
ATOM 647 C CA . SER A 1 81 ? -2.234 -5.019 10.961 1.00 95.44 81 SER A CA 1
ATOM 648 C C . SER A 1 81 ? -1.379 -6.237 10.607 1.00 95.44 81 SER A C 1
ATOM 650 O O . SER A 1 81 ? -0.281 -6.043 10.094 1.00 95.44 81 SER A O 1
ATOM 652 N N . ARG A 1 82 ? -1.813 -7.460 10.932 1.00 94.50 82 ARG A N 1
ATOM 653 C CA . ARG A 1 82 ? -1.099 -8.682 10.535 1.00 94.50 82 ARG A CA 1
ATOM 654 C C . ARG A 1 82 ? -1.313 -9.019 9.065 1.00 94.50 82 ARG A C 1
ATOM 656 O O . ARG A 1 82 ? -0.395 -9.541 8.467 1.00 94.50 82 ARG A O 1
ATOM 663 N N . LEU A 1 83 ? -2.491 -8.724 8.516 1.00 92.38 83 LEU A N 1
ATOM 664 C CA . LEU A 1 83 ? -2.788 -8.933 7.095 1.00 92.38 83 LEU A CA 1
ATOM 665 C C . LEU A 1 83 ? -2.104 -7.905 6.182 1.00 92.38 83 LEU A C 1
ATOM 667 O O . LEU A 1 83 ? -1.906 -8.175 5.007 1.00 92.38 83 LEU A O 1
ATOM 671 N N . GLU A 1 84 ? -1.771 -6.721 6.701 1.00 89.94 84 GLU A N 1
ATOM 672 C CA . GLU A 1 84 ? -1.056 -5.675 5.949 1.00 89.94 84 GLU A CA 1
ATOM 673 C C . GLU A 1 84 ? 0.471 -5.856 5.907 1.00 89.94 84 GLU A C 1
ATOM 675 O O . GLU A 1 84 ? 1.142 -5.082 5.227 1.00 89.94 84 GLU A O 1
ATOM 680 N N . LYS A 1 85 ? 1.023 -6.810 6.664 1.00 84.75 85 LYS A N 1
ATOM 681 C CA . LYS A 1 85 ? 2.461 -7.104 6.723 1.00 84.75 85 LYS A CA 1
ATOM 682 C C . LYS A 1 85 ? 2.785 -8.347 5.915 1.00 84.75 85 LYS A C 1
ATOM 684 O O . LYS A 1 85 ? 3.869 -8.336 5.299 1.00 84.75 85 LYS A O 1
#